Protein AF-Q6JBI9-F1 (afdb_monomer)

Nearest PDB structures (foldseek):
  7ena-assembly1_r  TM=7.878E-01  e=9.921E-07  Homo sapiens
  4pn1-assembly3_C  TM=3.214E-01  e=3.044E-01  Schizosaccharomyces pombe
  3oml-assembly1_A  TM=2.090E-01  e=9.458E-02  Drosophila melanogaster
  8apo-assembly1_An  TM=1.607E-01  e=5.310E-01  Polytomella magna
  5zy8-assembly1_C  TM=1.778E-01  e=3.332E+00  Mycobacterium tuberculosis H37Rv

Organism: Dictyocaulus viviparus (NCBI:txid29172)

Secondary structure (DSSP, 8-state):
------------------TTEEEEEE------GGGHHHHHHHHHHHS-S------EEEEEEEE--SSSSPEEEEEEEE-S--SGGGGEEEEEEEEEEEP-TT--SEEEEEEEEEEE-TTHHHHHHHTT-EEE-----

InterPro domains:
  IPR019095 Mediator complex, subunit Med18 [PF09637] (23-129)
  IPR019095 Mediator complex, subunit Med18 [PTHR13321] (23-128)

Radius of gyration: 22.18 Å; Cα contacts (8 Å, |Δi|>4): 172; chains: 1; bounding box: 74×52×46 Å

Structure (mmCIF, N/CA/C/O backbone):
data_AF-Q6JBI9-F1
#
_entry.id   AF-Q6JBI9-F1
#
loop_
_atom_site.group_PDB
_atom_site.id
_atom_site.type_symbol
_atom_site.label_atom_id
_atom_site.label_alt_id
_atom_site.label_comp_id
_atom_site.label_asym_id
_atom_site.label_entity_id
_atom_site.label_seq_id
_atom_site.pdbx_PDB_ins_code
_atom_site.Cartn_x
_atom_site.Cartn_y
_atom_site.Cartn_z
_atom_site.occupancy
_atom_site.B_iso_or_equiv
_atom_site.auth_seq_id
_atom_site.auth_comp_id
_atom_site.auth_asym_id
_atom_site.auth_atom_id
_atom_site.pdbx_PDB_model_num
ATOM 1 N N . MET A 1 1 ? -55.162 37.355 1.386 1.00 38.09 1 MET A N 1
ATOM 2 C CA . MET A 1 1 ? -54.243 37.715 0.292 1.00 38.09 1 MET A CA 1
ATOM 3 C C . MET A 1 1 ? -53.017 38.282 0.982 1.00 38.09 1 MET A C 1
ATOM 5 O O . MET A 1 1 ? -53.136 39.343 1.565 1.00 38.09 1 MET A O 1
ATOM 9 N N . ASP A 1 2 ? -51.899 37.593 1.120 1.00 41.59 2 ASP A N 1
ATOM 10 C CA . ASP A 1 2 ? -51.477 36.319 0.552 1.00 41.59 2 ASP A CA 1
ATOM 11 C C . ASP A 1 2 ? -50.409 35.709 1.478 1.00 41.59 2 ASP A C 1
ATOM 13 O O . ASP A 1 2 ? -49.731 36.440 2.200 1.00 41.59 2 ASP A O 1
ATOM 17 N N . ARG A 1 3 ? -50.345 34.380 1.509 1.00 45.56 3 ARG A N 1
ATOM 18 C CA . ARG A 1 3 ? -49.349 33.575 2.224 1.00 45.56 3 ARG A CA 1
ATOM 19 C C . ARG A 1 3 ? -48.132 33.419 1.318 1.00 45.56 3 ARG A C 1
ATOM 21 O O . ARG A 1 3 ? -48.295 33.079 0.153 1.00 45.56 3 ARG A O 1
ATOM 28 N N . SER A 1 4 ? -46.941 33.570 1.875 1.00 42.09 4 SER A N 1
ATOM 29 C CA . SER A 1 4 ? -45.679 33.039 1.335 1.00 42.09 4 SER A CA 1
ATOM 30 C C . SER A 1 4 ? -44.763 32.969 2.569 1.00 42.09 4 SER A C 1
ATOM 32 O O . SER A 1 4 ? -44.405 34.016 3.097 1.00 42.09 4 SER A O 1
ATOM 34 N N . ASP A 1 5 ? -44.545 31.857 3.281 1.00 44.81 5 ASP A N 1
ATOM 35 C CA . ASP A 1 5 ? -44.309 30.463 2.879 1.00 44.81 5 ASP A CA 1
ATOM 36 C C . ASP A 1 5 ? -43.317 30.375 1.713 1.00 44.81 5 ASP A C 1
ATOM 38 O O . ASP A 1 5 ? -43.652 29.877 0.650 1.00 44.81 5 ASP A O 1
ATOM 42 N N . ASP A 1 6 ? -42.105 30.896 1.936 1.00 45.03 6 ASP A N 1
ATOM 43 C CA . ASP A 1 6 ? -40.917 30.570 1.139 1.00 45.03 6 ASP A CA 1
ATOM 44 C C . ASP A 1 6 ? -39.949 29.761 2.014 1.00 45.03 6 ASP A C 1
ATOM 46 O O . ASP A 1 6 ? -39.112 30.277 2.758 1.00 45.03 6 ASP A O 1
ATOM 50 N N . ASP A 1 7 ? -40.227 28.462 1.994 1.00 40.59 7 ASP A N 1
ATOM 51 C CA . ASP A 1 7 ? -39.330 27.315 2.047 1.00 40.59 7 ASP A CA 1
ATOM 52 C C . ASP A 1 7 ? -37.960 27.492 2.717 1.00 40.59 7 ASP A C 1
ATOM 54 O O . ASP A 1 7 ? -36.967 27.956 2.153 1.00 40.59 7 ASP A O 1
ATOM 58 N N . ALA A 1 8 ? -37.893 26.934 3.927 1.00 42.81 8 ALA A N 1
ATOM 59 C CA . ALA A 1 8 ? -36.675 26.396 4.504 1.00 42.81 8 ALA A CA 1
ATOM 60 C C . ALA A 1 8 ? -36.139 25.268 3.606 1.00 42.81 8 ALA A C 1
ATOM 62 O O . ALA A 1 8 ? -36.381 24.084 3.850 1.00 42.81 8 ALA A O 1
ATOM 63 N N . GLU A 1 9 ? -35.384 25.631 2.573 1.00 38.44 9 GLU A N 1
ATOM 64 C CA . GLU A 1 9 ? -34.565 24.685 1.831 1.00 38.44 9 GLU A CA 1
ATOM 65 C C . GLU A 1 9 ? -33.384 24.297 2.728 1.00 38.44 9 GLU A C 1
ATOM 67 O O . GLU A 1 9 ? -32.312 24.906 2.751 1.00 38.44 9 GLU A O 1
ATOM 72 N N . GLY A 1 10 ? -33.635 23.281 3.555 1.00 37.88 10 GLY A N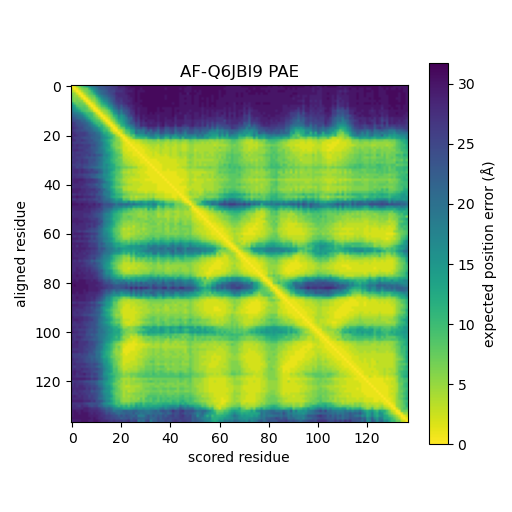 1
ATOM 73 C CA . GLY A 1 10 ? -32.621 22.503 4.240 1.00 37.88 10 GLY A CA 1
ATOM 74 C C . GLY A 1 10 ? -31.723 21.848 3.203 1.00 37.88 10 GLY A C 1
ATOM 75 O O . GLY A 1 10 ? -31.876 20.670 2.890 1.00 37.88 10 GLY A O 1
ATOM 76 N N . GLY A 1 11 ? -30.769 22.619 2.685 1.00 32.94 11 GLY A N 1
ATOM 77 C CA . GLY A 1 11 ? -29.602 22.094 2.014 1.00 32.94 11 GLY A CA 1
ATOM 78 C C . GLY A 1 11 ? -28.868 21.229 3.023 1.00 32.94 11 GLY A C 1
ATOM 79 O O . GLY A 1 11 ? -28.086 21.727 3.832 1.00 32.94 11 GLY A O 1
ATOM 80 N N . GLN A 1 12 ? -29.145 19.924 2.997 1.00 40.41 12 GLN A N 1
ATOM 81 C CA . GLN A 1 12 ? -28.217 18.920 3.481 1.00 40.41 12 GLN A CA 1
ATOM 82 C C . GLN A 1 12 ? -26.922 19.150 2.705 1.00 40.41 12 GLN A C 1
ATOM 84 O O . GLN A 1 12 ? -26.730 18.625 1.611 1.00 40.41 12 GLN A O 1
ATOM 89 N N . ALA A 1 13 ? -26.054 20.004 3.250 1.00 39.09 13 ALA A N 1
ATOM 90 C CA . ALA A 1 13 ? -24.672 20.087 2.840 1.00 39.09 13 ALA A CA 1
ATOM 91 C C . ALA A 1 13 ? -24.165 18.648 2.848 1.00 39.09 13 ALA A C 1
ATOM 93 O O . ALA A 1 13 ? -24.244 17.970 3.874 1.00 39.09 13 ALA A O 1
ATOM 94 N N . ALA A 1 14 ? -23.765 18.164 1.675 1.00 44.56 14 ALA A N 1
ATOM 95 C CA . ALA A 1 14 ? -23.306 16.807 1.475 1.00 44.56 14 ALA A CA 1
ATOM 96 C C . ALA A 1 14 ? -22.206 16.496 2.499 1.00 44.56 14 ALA A C 1
ATOM 98 O O . ALA A 1 14 ? -21.052 16.882 2.337 1.00 44.56 14 ALA A O 1
ATOM 99 N N . LEU A 1 15 ? -22.567 15.788 3.569 1.00 45.03 15 LEU A N 1
ATOM 100 C CA . LEU A 1 15 ? -21.656 15.346 4.624 1.00 45.03 15 LEU A CA 1
ATOM 101 C C . LEU A 1 15 ? -20.706 14.229 4.147 1.00 45.03 15 LEU A C 1
ATOM 103 O O . LEU A 1 15 ? -20.079 13.564 4.964 1.00 45.03 15 LEU A O 1
ATOM 107 N N . THR A 1 16 ? -20.593 13.970 2.842 1.00 44.28 16 THR A N 1
ATOM 108 C CA . THR A 1 16 ? -20.095 12.680 2.338 1.00 44.28 16 THR A CA 1
ATOM 109 C C . THR A 1 16 ? -18.980 12.788 1.307 1.00 44.28 16 THR A C 1
ATOM 111 O O . THR A 1 16 ? -18.821 11.902 0.476 1.00 44.28 16 THR A O 1
ATOM 114 N N . SER A 1 17 ? -18.174 13.842 1.363 1.00 44.12 17 SER A N 1
ATOM 115 C CA . SER A 1 17 ? -16.873 13.867 0.692 1.00 44.12 17 SER A CA 1
ATOM 116 C C . SER A 1 17 ? -15.815 14.189 1.737 1.00 44.12 17 SER A C 1
ATOM 118 O O . SER A 1 17 ? -15.246 15.280 1.759 1.00 44.12 17 SER A O 1
ATOM 120 N N . MET A 1 18 ? -15.580 13.251 2.659 1.00 48.97 18 MET A N 1
ATOM 121 C CA . MET A 1 18 ? -14.375 13.324 3.478 1.00 48.97 18 MET A CA 1
ATOM 122 C C . MET A 1 18 ? -13.178 13.282 2.517 1.00 48.97 18 MET A C 1
ATOM 124 O O . MET A 1 18 ? -13.049 12.299 1.789 1.00 48.97 18 MET A O 1
ATOM 128 N N . PRO A 1 19 ? -12.298 14.300 2.495 1.00 54.25 19 PRO A N 1
ATOM 129 C CA . PRO A 1 19 ? -11.210 14.416 1.513 1.00 54.25 19 PRO A CA 1
ATOM 130 C C . PRO A 1 19 ? -10.184 13.275 1.596 1.00 54.25 19 PRO A C 1
ATOM 132 O O . PRO A 1 19 ? -9.293 13.177 0.761 1.00 54.25 19 PRO A O 1
ATOM 135 N N . TYR A 1 20 ? -10.307 12.420 2.610 1.00 53.06 20 TYR A N 1
ATOM 136 C CA . TYR A 1 20 ? -9.461 11.262 2.844 1.00 53.06 20 TYR A CA 1
ATOM 137 C C . TYR A 1 20 ? -9.995 9.978 2.199 1.00 53.06 20 TYR A C 1
ATOM 139 O O . TYR A 1 20 ? -9.272 8.994 2.187 1.00 53.06 20 TYR A O 1
ATOM 147 N N . GLN A 1 21 ? -11.235 9.946 1.697 1.00 66.56 21 GLN A N 1
ATOM 148 C CA . GLN A 1 21 ? -11.809 8.764 1.049 1.00 66.56 21 GLN A CA 1
ATOM 149 C C . GLN A 1 21 ? -11.576 8.829 -0.459 1.00 66.56 21 GLN A C 1
ATOM 151 O O . GLN A 1 21 ? -12.304 9.503 -1.185 1.00 66.56 21 GLN A O 1
ATOM 156 N N . CYS A 1 22 ? -10.563 8.104 -0.923 1.00 84.00 22 CYS A N 1
ATOM 157 C CA . CYS A 1 22 ? -10.286 7.924 -2.342 1.00 84.00 22 CYS A CA 1
ATOM 158 C C . CYS A 1 22 ? -10.788 6.551 -2.807 1.00 84.00 22 CYS A C 1
ATOM 160 O O . CYS A 1 22 ? -10.901 5.608 -2.024 1.00 84.00 22 CYS A O 1
ATOM 162 N N . GLN A 1 23 ? -11.081 6.430 -4.097 1.00 87.81 23 GLN A N 1
ATOM 163 C CA . GLN A 1 23 ? -11.387 5.160 -4.752 1.00 87.81 23 GLN A CA 1
ATOM 164 C C . GLN A 1 23 ? -10.184 4.767 -5.607 1.00 87.81 23 GLN A C 1
ATOM 166 O O . GLN A 1 23 ? -9.695 5.584 -6.387 1.00 87.81 23 GLN A O 1
ATOM 171 N N . GLU A 1 24 ? -9.704 3.533 -5.468 1.00 90.00 24 GLU A N 1
ATOM 172 C CA . GLU A 1 24 ? -8.643 2.990 -6.318 1.00 90.00 24 GLU A CA 1
ATOM 173 C C . GLU A 1 24 ? -9.170 1.881 -7.233 1.00 90.00 24 GLU A C 1
ATOM 175 O O . GLU A 1 24 ? -10.069 1.119 -6.866 1.00 90.00 24 GLU A O 1
ATOM 180 N N . LEU A 1 25 ? -8.606 1.825 -8.443 1.00 91.50 25 LEU A N 1
ATOM 181 C CA . LEU A 1 25 ? -8.905 0.840 -9.478 1.00 91.50 25 LEU A CA 1
ATOM 182 C C . LEU A 1 25 ? -7.649 0.012 -9.736 1.00 91.50 25 LEU A C 1
ATOM 184 O O . LEU A 1 25 ? -6.599 0.575 -10.047 1.00 91.50 25 LEU A O 1
ATOM 188 N N . ILE A 1 26 ? -7.742 -1.310 -9.601 1.00 91.75 26 ILE A N 1
ATOM 189 C CA . ILE A 1 26 ? -6.563 -2.179 -9.591 1.00 91.75 26 ILE A CA 1
ATOM 190 C C . ILE A 1 26 ? -6.678 -3.305 -10.607 1.00 91.75 26 ILE A C 1
ATOM 192 O O . ILE A 1 26 ? -7.679 -4.023 -10.673 1.00 91.75 26 ILE A O 1
ATOM 196 N N . LEU A 1 27 ? -5.577 -3.495 -11.333 1.00 92.69 27 LEU A N 1
ATOM 197 C CA . LEU A 1 27 ? -5.289 -4.659 -12.154 1.00 92.69 27 LEU A CA 1
ATOM 198 C C . LEU A 1 27 ? -4.034 -5.348 -11.620 1.00 92.69 27 LEU A C 1
ATOM 200 O O . LEU A 1 27 ? -3.022 -4.698 -11.363 1.00 92.69 27 LEU A O 1
ATOM 204 N N . TYR A 1 28 ? -4.105 -6.668 -11.484 1.00 90.94 28 TYR A N 1
ATOM 205 C CA . TYR A 1 28 ? -2.964 -7.503 -11.129 1.00 90.94 28 TYR A CA 1
ATOM 206 C C . TYR A 1 28 ? -2.538 -8.335 -12.334 1.00 90.94 28 TYR A C 1
ATOM 208 O O . TYR A 1 28 ? -3.369 -8.800 -13.113 1.00 90.94 28 TYR A O 1
ATOM 216 N N . GLY A 1 29 ? -1.234 -8.541 -12.463 1.00 92.19 29 GLY A N 1
ATOM 217 C CA . GLY A 1 29 ? -0.634 -9.390 -13.479 1.00 92.19 29 GLY A CA 1
ATOM 218 C C . GLY A 1 29 ? 0.698 -9.932 -12.985 1.00 92.19 29 GLY A C 1
ATOM 219 O O . GLY A 1 29 ? 1.233 -9.477 -11.974 1.00 92.19 29 GLY A O 1
ATOM 220 N N . SER A 1 30 ? 1.226 -10.915 -13.697 1.00 94.06 30 SER A N 1
ATOM 221 C CA . SER A 1 30 ? 2.534 -11.498 -13.425 1.00 94.06 30 SER A CA 1
ATOM 222 C C . SER A 1 30 ? 3.328 -11.618 -14.719 1.00 94.06 30 SER A C 1
ATOM 224 O O . SER A 1 30 ? 2.772 -11.667 -15.818 1.00 94.06 30 SER A O 1
ATOM 226 N N . VAL A 1 31 ? 4.649 -11.644 -14.582 1.00 95.25 31 VAL A N 1
ATOM 227 C CA . VAL A 1 31 ? 5.590 -11.806 -15.687 1.00 95.25 31 VAL A CA 1
ATOM 228 C C . VAL A 1 31 ? 6.631 -12.842 -15.282 1.00 95.25 31 VAL A C 1
ATOM 230 O O . VAL A 1 31 ? 7.024 -12.916 -14.119 1.00 95.25 31 VAL A O 1
ATOM 233 N N . PHE A 1 32 ? 7.059 -13.672 -16.231 1.00 95.94 32 PHE A N 1
ATOM 234 C CA . PHE A 1 32 ? 8.189 -14.571 -16.007 1.00 95.94 32 PHE A CA 1
ATOM 235 C C . PHE A 1 32 ? 9.477 -13.762 -15.861 1.00 95.94 32 PHE A C 1
ATOM 237 O O . PHE A 1 32 ? 9.659 -12.777 -16.576 1.00 95.94 32 PHE A O 1
ATOM 244 N N . ALA A 1 33 ? 10.380 -14.206 -14.985 1.00 95.69 33 ALA A N 1
ATOM 245 C CA . ALA A 1 33 ? 11.653 -13.526 -14.739 1.00 95.69 33 ALA A CA 1
ATOM 246 C C . ALA A 1 33 ? 12.444 -13.287 -16.038 1.00 95.69 33 ALA A C 1
ATOM 248 O O . ALA A 1 33 ? 12.928 -12.183 -16.269 1.00 95.69 33 ALA A O 1
ATOM 249 N N . ASP A 1 34 ? 12.463 -14.278 -16.932 1.00 97.69 34 ASP A N 1
ATOM 250 C CA . ASP A 1 34 ? 13.150 -14.202 -18.227 1.00 97.69 34 ASP A CA 1
ATOM 251 C C . ASP A 1 34 ? 12.596 -13.098 -19.148 1.00 97.69 34 ASP A C 1
ATOM 253 O O . ASP A 1 34 ? 13.312 -12.579 -20.000 1.00 97.69 34 ASP A O 1
ATOM 257 N N . ASN A 1 35 ? 11.333 -12.704 -18.959 1.00 96.56 35 ASN A N 1
ATOM 258 C CA . ASN A 1 35 ? 10.655 -11.680 -19.757 1.00 96.56 35 ASN A CA 1
ATOM 259 C C . ASN A 1 35 ? 10.686 -10.287 -19.104 1.00 96.56 35 ASN A C 1
ATOM 261 O O . ASN A 1 35 ? 10.180 -9.331 -19.697 1.00 96.56 35 ASN A O 1
ATOM 265 N N . LEU A 1 36 ? 11.248 -10.148 -17.897 1.00 93.75 36 LEU A N 1
ATOM 266 C CA . LEU A 1 36 ? 11.320 -8.868 -17.189 1.00 93.75 36 LEU A CA 1
ATOM 267 C C . LEU A 1 36 ? 12.052 -7.780 -18.004 1.00 93.75 36 LEU A C 1
ATOM 269 O O . LEU A 1 36 ? 11.471 -6.703 -18.161 1.00 93.75 36 LEU A O 1
ATOM 273 N N . PRO A 1 37 ? 13.226 -8.040 -18.623 1.00 92.56 37 PRO A N 1
ATOM 274 C CA . PRO A 1 37 ? 13.932 -7.011 -19.396 1.00 92.56 37 PRO A CA 1
ATOM 275 C C . PRO A 1 37 ? 13.121 -6.507 -20.598 1.00 92.56 37 PRO A C 1
ATOM 277 O O . PRO A 1 37 ? 13.155 -5.328 -20.960 1.00 92.56 37 PRO A O 1
ATOM 280 N N . ASP A 1 38 ? 12.354 -7.401 -21.225 1.00 93.94 38 ASP A N 1
ATOM 281 C CA . ASP A 1 38 ? 11.485 -7.052 -22.345 1.00 93.94 38 ASP A CA 1
ATOM 282 C C . ASP A 1 38 ? 10.297 -6.192 -21.911 1.00 93.94 38 ASP A C 1
ATOM 284 O O . ASP A 1 38 ? 9.913 -5.266 -22.634 1.00 93.94 38 ASP A O 1
ATOM 288 N N . LEU A 1 39 ? 9.724 -6.474 -20.738 1.00 92.31 39 LEU A N 1
ATOM 289 C CA . LEU A 1 39 ? 8.660 -5.667 -20.151 1.00 92.31 39 LEU A CA 1
ATOM 290 C C . LEU A 1 39 ? 9.162 -4.263 -19.800 1.00 92.31 39 LEU A C 1
ATOM 292 O O . LEU A 1 39 ? 8.535 -3.287 -20.205 1.00 92.31 39 LEU A O 1
ATOM 296 N N . GLU A 1 40 ? 10.302 -4.149 -19.118 1.00 90.12 40 GLU A N 1
ATOM 297 C CA . GLU A 1 40 ? 10.907 -2.862 -18.741 1.00 90.12 40 GLU A CA 1
ATOM 298 C C . GLU A 1 40 ? 11.178 -1.981 -19.965 1.00 90.12 40 GLU A C 1
ATOM 300 O O . GLU A 1 40 ? 10.814 -0.801 -19.996 1.00 90.12 40 GLU A O 1
ATOM 305 N N . ARG A 1 41 ? 11.742 -2.570 -21.027 1.00 89.31 41 ARG A N 1
ATOM 306 C CA . ARG A 1 41 ? 11.977 -1.875 -22.299 1.00 89.31 41 ARG A CA 1
ATOM 307 C C . ARG A 1 41 ? 10.681 -1.349 -22.918 1.00 89.31 41 ARG A C 1
ATOM 309 O O . ARG A 1 41 ? 10.658 -0.230 -23.425 1.00 89.31 41 ARG A O 1
ATOM 316 N N . ARG A 1 42 ? 9.600 -2.137 -22.889 1.00 91.50 42 ARG A N 1
ATOM 317 C CA . ARG A 1 42 ? 8.287 -1.712 -23.405 1.00 91.50 42 ARG A CA 1
ATOM 318 C C . ARG A 1 42 ? 7.670 -0.612 -22.550 1.00 91.50 42 ARG A C 1
ATOM 320 O O . ARG A 1 42 ? 7.164 0.353 -23.112 1.00 91.50 42 ARG A O 1
ATOM 327 N N . LEU A 1 43 ? 7.743 -0.728 -21.223 1.00 90.31 43 LEU A N 1
ATOM 328 C CA . LEU A 1 43 ? 7.263 0.300 -20.298 1.00 90.31 43 LEU A CA 1
ATOM 329 C C . LEU A 1 43 ? 8.008 1.619 -20.502 1.00 90.31 43 LEU A C 1
ATOM 331 O O . LEU A 1 43 ? 7.374 2.661 -20.536 1.00 90.31 43 LEU A O 1
ATOM 335 N N . THR A 1 44 ? 9.316 1.577 -20.756 1.00 86.75 44 THR A N 1
ATOM 336 C CA . THR A 1 44 ? 10.120 2.777 -21.050 1.00 86.75 44 THR A CA 1
ATOM 337 C C . THR A 1 44 ? 9.654 3.504 -22.317 1.00 86.75 44 THR A C 1
ATOM 339 O O . THR A 1 44 ? 9.780 4.718 -22.413 1.00 86.75 44 THR A O 1
ATOM 342 N N . GLY A 1 45 ? 9.126 2.773 -23.305 1.00 85.94 45 GLY A N 1
ATOM 343 C CA . GLY A 1 45 ? 8.576 3.362 -24.530 1.00 85.94 45 GLY A CA 1
ATOM 344 C C . GLY A 1 45 ? 7.121 3.832 -24.417 1.00 85.94 45 GLY A C 1
ATOM 345 O O . GLY A 1 45 ? 6.674 4.590 -25.273 1.00 85.94 45 GLY A O 1
ATOM 346 N N . LEU A 1 46 ? 6.378 3.359 -23.410 1.00 89.31 46 LEU A N 1
ATOM 347 C CA . LEU A 1 46 ? 4.952 3.657 -23.209 1.00 89.31 46 LEU A CA 1
ATOM 348 C C . LEU A 1 46 ? 4.701 4.691 -22.106 1.00 89.31 46 LEU A C 1
ATOM 350 O O . LEU A 1 46 ? 3.761 5.475 -22.207 1.00 89.31 46 LEU A O 1
ATOM 354 N N . CYS A 1 47 ? 5.496 4.651 -21.042 1.00 86.62 47 CYS A N 1
ATOM 355 C CA . CYS A 1 47 ? 5.425 5.549 -19.899 1.00 86.62 47 CYS A CA 1
ATOM 356 C C . CYS A 1 47 ? 6.407 6.712 -20.090 1.00 86.62 47 CYS A C 1
ATOM 358 O O . CYS A 1 47 ? 7.444 6.548 -20.735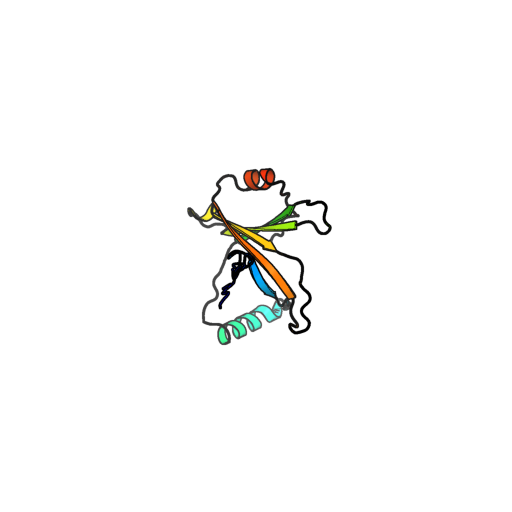 1.00 86.62 47 CYS A O 1
ATOM 360 N N . ASP A 1 48 ? 6.0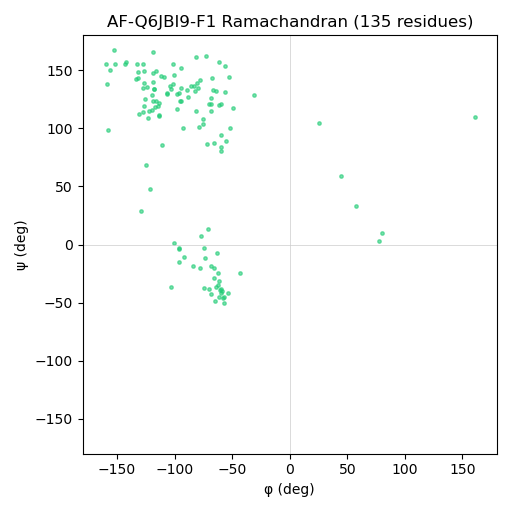99 7.875 -19.507 1.00 75.19 48 ASP A N 1
ATOM 361 C CA . ASP A 1 48 ? 7.033 9.007 -19.476 1.00 75.19 48 ASP A CA 1
ATOM 362 C C . ASP A 1 48 ? 8.397 8.569 -18.903 1.00 75.19 48 ASP A C 1
ATOM 364 O O . ASP A 1 48 ? 8.456 7.705 -18.021 1.00 75.19 48 ASP A O 1
ATOM 368 N N . PRO A 1 49 ? 9.516 9.120 -19.405 1.00 63.97 49 PRO A N 1
ATOM 369 C CA . PRO A 1 49 ? 10.833 8.554 -19.159 1.00 63.97 49 PRO A CA 1
ATOM 370 C C . PRO A 1 49 ? 11.245 8.701 -17.693 1.00 63.97 49 PRO A C 1
ATOM 372 O O . PRO A 1 49 ? 11.504 9.800 -17.205 1.00 63.97 49 PRO A O 1
ATOM 375 N N . GLY A 1 50 ? 11.375 7.563 -17.014 1.00 66.50 50 GLY A N 1
ATOM 376 C CA . GLY A 1 50 ? 11.992 7.483 -15.698 1.00 66.50 50 GLY A CA 1
ATOM 377 C C . GLY A 1 50 ? 11.613 6.209 -14.959 1.00 66.50 50 GLY A C 1
ATOM 378 O O . GLY A 1 50 ? 10.491 6.067 -14.487 1.00 66.50 50 GLY A O 1
ATOM 379 N N . SER A 1 51 ? 12.573 5.301 -14.796 1.00 75.94 51 SER A N 1
ATOM 380 C CA . SER A 1 51 ? 12.530 4.364 -13.675 1.00 75.94 51 SER A CA 1
ATOM 381 C C . SER A 1 51 ? 13.092 5.088 -12.455 1.00 75.94 51 SER A C 1
ATOM 383 O O . SER A 1 51 ? 14.130 5.743 -12.551 1.00 75.94 51 SER A O 1
ATOM 385 N N . THR A 1 52 ? 12.397 5.011 -11.324 1.00 81.25 52 THR A N 1
ATOM 386 C CA . THR A 1 52 ? 12.910 5.513 -10.047 1.00 81.25 52 THR A CA 1
ATOM 387 C C . THR A 1 52 ? 12.987 4.348 -9.083 1.00 81.25 52 THR A C 1
ATOM 389 O O . THR A 1 52 ? 11.959 3.782 -8.714 1.00 81.25 52 THR A O 1
ATOM 392 N N . GLU A 1 53 ? 14.202 4.005 -8.661 1.00 82.50 53 GLU A N 1
ATOM 393 C CA . GLU A 1 53 ? 14.389 3.049 -7.576 1.00 82.50 53 GLU A CA 1
ATOM 394 C C . GLU A 1 53 ? 13.802 3.621 -6.284 1.00 82.50 53 GLU A C 1
ATOM 396 O O . GLU A 1 53 ? 14.065 4.766 -5.904 1.00 82.50 53 GLU A O 1
ATOM 401 N N . PHE A 1 54 ? 13.008 2.815 -5.590 1.00 81.94 54 PHE A N 1
ATOM 402 C CA . PHE A 1 54 ? 12.466 3.161 -4.288 1.00 81.94 54 PHE A CA 1
ATOM 403 C C . PHE A 1 54 ? 12.673 1.998 -3.327 1.00 81.94 54 PHE A C 1
ATOM 405 O O . PHE A 1 54 ? 12.577 0.833 -3.697 1.00 81.94 54 PHE A O 1
ATOM 412 N N . HIS A 1 55 ? 12.957 2.340 -2.076 1.00 83.56 55 HIS A N 1
ATOM 413 C CA . HIS A 1 55 ? 13.140 1.385 -0.995 1.00 83.56 55 HIS A CA 1
ATOM 414 C C . HIS A 1 55 ? 12.147 1.757 0.096 1.00 83.56 55 HIS A C 1
ATOM 416 O O . HIS A 1 55 ? 12.272 2.800 0.747 1.00 83.56 55 HIS A O 1
ATOM 422 N N . GLU A 1 56 ? 11.118 0.937 0.267 1.00 85.94 56 GLU A N 1
ATOM 423 C CA . GLU A 1 56 ? 10.047 1.183 1.223 1.00 85.94 56 GLU A CA 1
ATOM 424 C C . GLU A 1 56 ? 9.879 -0.025 2.134 1.00 85.94 56 GLU A C 1
ATOM 426 O O . GLU A 1 56 ? 9.951 -1.171 1.707 1.00 85.94 56 GLU A O 1
ATOM 431 N N . HIS A 1 57 ? 9.663 0.252 3.414 1.00 86.44 57 HIS A N 1
ATOM 432 C CA . HIS A 1 57 ? 9.284 -0.756 4.385 1.00 86.44 57 HIS A CA 1
ATOM 433 C C . HIS A 1 57 ? 7.772 -0.694 4.556 1.00 86.44 57 HIS A C 1
ATOM 435 O O . HIS A 1 57 ? 7.250 0.335 5.003 1.00 86.44 57 HIS A O 1
ATOM 441 N N . ASP A 1 58 ? 7.094 -1.778 4.195 1.00 89.12 58 ASP A N 1
ATOM 442 C CA . ASP A 1 58 ? 5.641 -1.896 4.238 1.00 89.12 58 ASP A CA 1
ATOM 443 C C . ASP A 1 58 ? 5.223 -2.929 5.282 1.00 89.12 58 ASP A C 1
ATOM 445 O O . ASP A 1 58 ? 5.640 -4.085 5.252 1.00 89.12 58 ASP A O 1
ATOM 449 N N . LEU A 1 59 ? 4.422 -2.486 6.242 1.00 90.62 59 LEU A N 1
ATOM 450 C CA . LEU A 1 59 ? 3.910 -3.301 7.330 1.00 90.62 59 LEU A CA 1
ATOM 451 C C . LEU A 1 59 ? 2.394 -3.353 7.250 1.00 90.62 59 LEU A C 1
ATOM 453 O O . LEU A 1 59 ? 1.746 -2.318 7.132 1.00 90.62 59 LEU A O 1
ATOM 457 N N . SER A 1 60 ? 1.823 -4.544 7.387 1.00 91.75 60 SER A N 1
ATOM 458 C CA . SER A 1 60 ? 0.374 -4.723 7.478 1.00 91.75 60 SER A CA 1
ATOM 459 C C . SER A 1 60 ? -0.022 -4.989 8.925 1.00 91.75 60 SER A C 1
ATOM 461 O O . SER A 1 60 ? 0.613 -5.774 9.628 1.00 91.75 60 SER A O 1
ATOM 463 N N . PHE A 1 61 ? -1.055 -4.297 9.381 1.00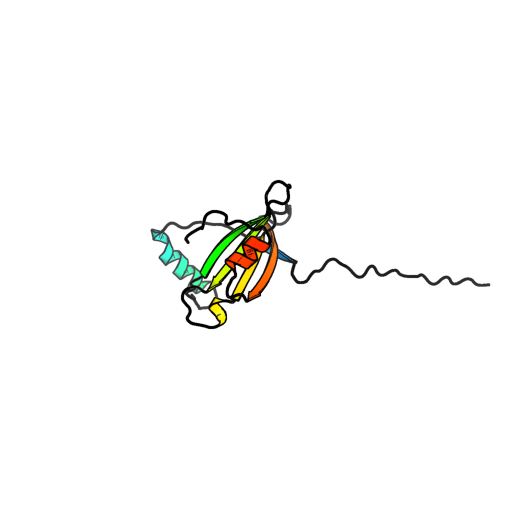 91.06 61 PHE A N 1
ATOM 464 C CA . PHE A 1 61 ? -1.628 -4.455 10.706 1.00 91.06 61 PHE A CA 1
ATOM 465 C C . PHE A 1 61 ? -3.118 -4.704 10.587 1.00 91.06 61 PHE A C 1
ATOM 467 O O . PHE A 1 61 ? -3.761 -4.139 9.707 1.00 91.06 61 PHE A O 1
ATOM 474 N N . SER A 1 62 ? -3.665 -5.459 11.529 1.00 90.31 62 SER A N 1
ATOM 475 C CA . SER A 1 62 ? -5.102 -5.669 11.630 1.00 90.31 62 SER A CA 1
ATOM 476 C C . SER A 1 62 ? -5.675 -5.116 12.920 1.00 90.31 62 SER A C 1
ATOM 478 O O . SER A 1 62 ? -5.012 -5.063 13.960 1.00 90.31 62 SER A O 1
ATOM 480 N N . LEU A 1 63 ? -6.930 -4.688 12.831 1.00 88.94 63 LEU A N 1
ATOM 481 C CA . LEU A 1 63 ? -7.769 -4.270 13.941 1.00 88.94 63 LEU A CA 1
ATOM 482 C C . LEU A 1 63 ? -8.962 -5.218 14.030 1.00 88.94 63 LEU A C 1
ATOM 484 O O . LEU A 1 63 ? -9.790 -5.271 13.118 1.00 88.94 63 LEU A O 1
ATOM 488 N N . ARG A 1 64 ? -9.081 -5.921 15.160 1.00 85.81 64 ARG A N 1
ATOM 489 C CA . ARG A 1 64 ? -10.259 -6.746 15.446 1.00 85.81 64 ARG A CA 1
ATOM 490 C C . ARG A 1 64 ? -11.415 -5.842 15.830 1.00 85.81 64 ARG A C 1
ATOM 492 O O . ARG A 1 64 ? -11.466 -5.335 16.947 1.00 85.81 64 ARG A O 1
ATOM 499 N N . THR A 1 65 ? -12.347 -5.650 14.912 1.00 81.06 65 THR A N 1
ATOM 500 C CA . THR A 1 65 ? -13.559 -4.845 15.129 1.00 81.06 65 THR A CA 1
ATOM 501 C C . THR A 1 65 ? -14.766 -5.698 15.519 1.00 81.06 65 THR A C 1
ATOM 503 O O . THR A 1 65 ? -15.830 -5.158 15.806 1.00 81.06 65 THR A O 1
ATOM 506 N N . GLY A 1 66 ? -14.619 -7.029 15.542 1.00 77.00 66 GLY A N 1
ATOM 507 C CA . GLY A 1 66 ? -15.729 -7.967 15.748 1.00 77.00 66 GLY A CA 1
ATOM 508 C C . GLY A 1 66 ? -16.603 -8.166 14.505 1.00 77.00 66 GLY A C 1
ATOM 509 O O . GLY A 1 66 ? -17.586 -8.900 14.564 1.00 77.00 66 GLY A O 1
ATOM 510 N N . THR A 1 67 ? -16.241 -7.537 13.385 1.00 69.62 67 THR A N 1
ATOM 511 C CA . THR A 1 67 ? -16.796 -7.788 12.051 1.00 69.62 67 THR A CA 1
ATOM 512 C C . THR A 1 67 ? -15.816 -8.653 11.267 1.00 69.62 67 THR A C 1
ATOM 514 O O . THR A 1 67 ? -14.618 -8.410 11.343 1.00 69.62 67 THR A O 1
ATOM 517 N N . ASP A 1 68 ? -16.312 -9.640 10.523 1.00 69.31 68 ASP A N 1
ATOM 518 C CA . ASP A 1 68 ? -15.505 -10.447 9.600 1.00 69.31 68 ASP A CA 1
ATOM 519 C C . ASP A 1 68 ? -15.617 -9.847 8.183 1.00 69.31 68 ASP A C 1
ATOM 521 O O . ASP A 1 68 ? -16.748 -9.686 7.705 1.00 69.31 68 ASP A O 1
ATOM 525 N N . PRO A 1 69 ? -14.514 -9.473 7.504 1.00 74.62 69 PRO A N 1
ATOM 526 C CA . PRO A 1 69 ? -13.111 -9.566 7.928 1.00 74.62 69 PRO A CA 1
ATOM 527 C C . PRO A 1 69 ? -12.650 -8.427 8.854 1.00 74.62 69 PRO A C 1
ATOM 529 O O . PRO A 1 69 ? -13.248 -7.346 8.890 1.00 74.62 69 PRO A O 1
ATOM 532 N N . ASP A 1 70 ? -11.537 -8.676 9.556 1.00 81.31 70 ASP A N 1
ATOM 533 C CA . ASP A 1 70 ? -10.806 -7.664 10.327 1.00 81.31 70 ASP A CA 1
ATOM 534 C C . ASP A 1 70 ? -10.397 -6.476 9.433 1.00 81.31 70 ASP A C 1
ATOM 536 O O . ASP A 1 70 ? -10.204 -6.595 8.219 1.00 81.31 70 ASP A O 1
ATOM 540 N N . VAL A 1 71 ? -10.242 -5.301 10.045 1.00 86.31 71 VAL A N 1
ATOM 541 C CA . VAL A 1 71 ? -9.818 -4.090 9.336 1.00 86.31 71 VAL A CA 1
ATOM 542 C C . VAL A 1 71 ? -8.300 -4.087 9.178 1.00 86.31 71 VAL A C 1
ATOM 544 O O . VAL A 1 71 ? -7.583 -3.940 10.166 1.00 86.31 71 VAL A O 1
ATOM 547 N N . THR A 1 72 ? -7.816 -4.165 7.937 1.00 88.31 72 THR A N 1
ATOM 548 C CA . THR A 1 72 ? -6.384 -4.067 7.624 1.00 88.31 72 THR A CA 1
ATOM 549 C C . THR A 1 72 ? -5.948 -2.617 7.392 1.00 88.31 72 THR A C 1
ATOM 551 O O . THR A 1 72 ? -6.560 -1.861 6.630 1.00 88.31 72 THR A O 1
ATOM 554 N N . ILE A 1 73 ? -4.836 -2.235 8.014 1.00 91.88 73 ILE A N 1
ATOM 555 C CA . ILE A 1 73 ? -4.160 -0.949 7.856 1.00 91.88 73 ILE A CA 1
ATOM 556 C C . ILE A 1 73 ? -2.701 -1.209 7.477 1.00 91.88 73 ILE A C 1
ATOM 558 O O . ILE A 1 73 ? -1.972 -1.896 8.191 1.00 91.88 73 ILE A O 1
ATOM 562 N N . ARG A 1 74 ? -2.253 -0.624 6.366 1.00 93.12 74 ARG A N 1
ATOM 563 C CA . ARG A 1 74 ? -0.854 -0.659 5.932 1.00 93.12 74 ARG A CA 1
ATOM 564 C C . ARG A 1 74 ? -0.112 0.574 6.410 1.00 93.12 74 ARG A C 1
ATOM 566 O O . ARG A 1 74 ? -0.604 1.694 6.278 1.00 93.12 74 ARG A O 1
ATOM 573 N N . LEU A 1 75 ? 1.084 0.366 6.937 1.00 93.00 75 LEU A N 1
ATOM 574 C CA . LEU A 1 75 ? 2.021 1.406 7.321 1.00 93.00 75 LEU A CA 1
ATOM 575 C C . LEU A 1 75 ? 3.245 1.317 6.430 1.00 93.00 75 LEU A C 1
ATOM 577 O O . LEU A 1 75 ? 3.974 0.327 6.457 1.00 93.00 75 LEU A O 1
ATOM 581 N N . ARG A 1 76 ? 3.499 2.391 5.695 1.00 91.62 76 ARG A N 1
ATOM 582 C CA . ARG A 1 76 ? 4.627 2.488 4.780 1.00 91.62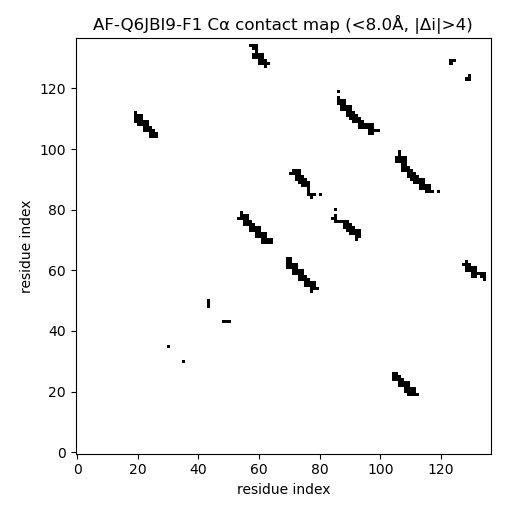 76 ARG A CA 1
ATOM 583 C C . ARG A 1 76 ? 5.550 3.618 5.184 1.00 91.62 76 ARG A C 1
ATOM 585 O O . ARG A 1 76 ? 5.101 4.703 5.550 1.00 91.62 76 ARG A O 1
ATOM 592 N N . ARG A 1 77 ? 6.851 3.381 5.087 1.00 88.44 77 ARG A N 1
ATOM 593 C CA . ARG A 1 77 ? 7.872 4.423 5.226 1.00 88.44 77 ARG A CA 1
ATOM 594 C C . ARG A 1 77 ? 9.006 4.187 4.247 1.00 88.44 77 ARG A C 1
ATOM 596 O O . ARG A 1 77 ? 9.260 3.051 3.853 1.00 88.44 77 ARG A O 1
ATOM 603 N N . ARG A 1 78 ? 9.744 5.246 3.924 1.00 82.31 78 ARG A N 1
ATOM 604 C CA . ARG A 1 78 ? 11.008 5.103 3.198 1.00 82.31 78 ARG A CA 1
ATOM 605 C C . ARG A 1 78 ? 12.024 4.385 4.080 1.00 82.31 78 ARG A C 1
ATOM 607 O O . ARG A 1 78 ? 12.171 4.709 5.260 1.00 82.31 78 ARG A O 1
ATOM 614 N N . PHE A 1 79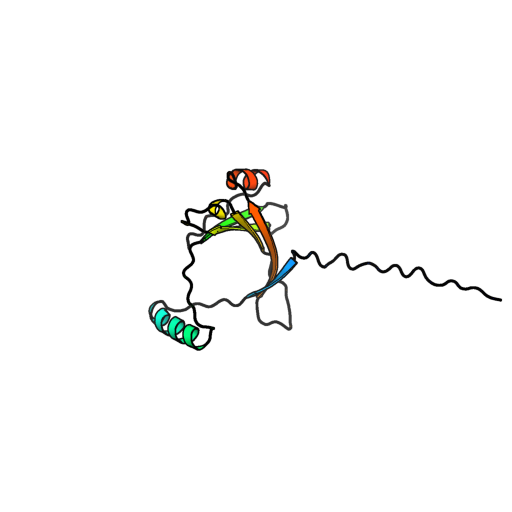 ? 12.690 3.394 3.507 1.00 70.69 79 PHE A N 1
ATOM 615 C CA . PHE A 1 79 ? 13.715 2.598 4.162 1.00 70.69 79 PHE A CA 1
ATOM 616 C C . PHE A 1 79 ? 15.101 3.085 3.735 1.00 70.69 79 PHE A C 1
ATOM 618 O O . PHE A 1 79 ? 15.285 3.503 2.597 1.00 70.69 79 PHE A O 1
ATOM 625 N N . ASN A 1 80 ? 16.070 3.023 4.651 1.00 62.34 80 ASN A N 1
ATOM 626 C CA . ASN A 1 80 ? 17.485 3.296 4.371 1.00 62.34 80 ASN A CA 1
ATOM 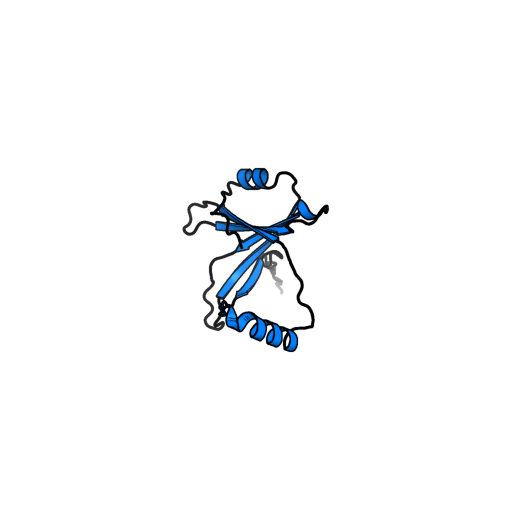627 C C . ASN A 1 80 ? 17.797 4.689 3.776 1.00 62.34 80 ASN A C 1
ATOM 629 O O . ASN A 1 80 ? 18.720 4.846 2.983 1.00 62.34 80 ASN A O 1
ATOM 633 N N . VAL A 1 81 ? 17.021 5.708 4.160 1.00 63.81 81 VAL A N 1
ATOM 634 C CA . VAL A 1 81 ? 17.322 7.112 3.855 1.00 63.81 81 VAL A CA 1
ATOM 635 C C . VAL A 1 81 ? 17.633 7.813 5.174 1.00 63.81 81 VAL A C 1
ATOM 637 O O . VAL A 1 81 ? 16.730 8.000 5.994 1.00 63.81 81 VAL A O 1
ATOM 640 N N . ASP A 1 82 ? 18.893 8.198 5.378 1.00 57.03 82 ASP A N 1
ATOM 641 C CA . ASP A 1 82 ? 19.322 9.053 6.490 1.00 57.03 82 ASP A CA 1
ATOM 642 C C . ASP A 1 82 ? 18.693 10.444 6.324 1.00 57.03 82 ASP A C 1
ATOM 644 O O . ASP A 1 82 ? 19.225 11.335 5.666 1.00 57.03 82 ASP A O 1
ATOM 648 N N . SER A 1 83 ? 17.481 10.614 6.846 1.00 56.62 83 SER A N 1
ATOM 649 C CA . SER A 1 83 ? 16.728 11.862 6.752 1.00 56.62 83 SER A CA 1
ATOM 650 C C . SER A 1 83 ? 15.644 11.927 7.828 1.00 56.62 83 SER A C 1
ATOM 652 O O . SER A 1 83 ? 15.121 10.902 8.276 1.00 56.62 83 SER A O 1
ATOM 654 N N . PHE A 1 84 ? 15.252 13.156 8.182 1.00 57.75 84 PHE A N 1
ATOM 655 C CA . PHE A 1 84 ? 14.050 13.507 8.955 1.00 57.75 84 PHE A CA 1
ATOM 656 C C . PHE A 1 84 ? 12.789 12.735 8.509 1.00 57.75 84 PHE A C 1
ATOM 658 O O . PHE A 1 84 ? 11.871 12.527 9.297 1.00 57.75 84 PHE A O 1
ATOM 665 N N . THR A 1 85 ? 12.745 12.264 7.259 1.00 63.47 85 THR A N 1
ATOM 666 C CA . THR A 1 85 ? 11.638 11.475 6.702 1.00 63.47 85 THR A CA 1
ATOM 667 C C . THR A 1 85 ? 11.565 10.030 7.210 1.00 63.47 85 THR A C 1
ATOM 669 O O . THR A 1 85 ? 10.559 9.370 6.976 1.00 63.47 85 THR A O 1
ATOM 672 N N . SER A 1 86 ? 12.581 9.509 7.909 1.00 70.00 86 SER A N 1
ATOM 673 C CA . SER A 1 86 ? 12.582 8.131 8.447 1.00 70.00 86 SER A CA 1
ATOM 674 C C . SER A 1 86 ? 11.520 7.890 9.534 1.00 70.00 86 SER A C 1
ATOM 676 O O . SER A 1 86 ? 11.126 6.747 9.796 1.00 70.00 86 SER A O 1
ATOM 678 N N . HIS A 1 87 ? 11.040 8.978 10.142 1.00 84.25 87 HIS A N 1
ATOM 679 C CA . HIS A 1 87 ? 9.976 9.004 11.145 1.00 84.25 87 HIS A CA 1
ATOM 680 C C . HIS A 1 87 ? 8.619 9.424 10.575 1.00 84.25 87 HIS A C 1
ATOM 682 O O . HIS A 1 87 ? 7.649 9.508 11.328 1.00 84.25 87 HIS A O 1
ATOM 688 N N . GLN A 1 88 ? 8.538 9.680 9.267 1.00 90.38 88 GLN A N 1
ATOM 689 C CA . GLN A 1 88 ? 7.284 9.911 8.565 1.00 90.38 88 GLN A CA 1
ATOM 690 C C . GLN A 1 88 ? 6.723 8.572 8.085 1.00 90.38 88 GLN A C 1
ATOM 692 O O . GLN A 1 88 ? 7.390 7.812 7.383 1.00 90.38 88 GLN A O 1
ATOM 697 N N . TRP A 1 89 ? 5.474 8.310 8.437 1.00 91.62 89 TRP A N 1
ATOM 698 C CA . TRP A 1 89 ? 4.768 7.086 8.098 1.00 91.62 89 TRP A CA 1
ATOM 699 C C . TRP A 1 89 ? 3.488 7.421 7.358 1.00 91.62 89 TRP A C 1
ATOM 701 O O . TRP A 1 89 ? 2.735 8.312 7.752 1.00 91.62 89 TRP A O 1
ATOM 711 N N . GLN A 1 90 ? 3.243 6.680 6.292 1.00 92.62 90 GLN A N 1
ATOM 712 C CA . GLN A 1 90 ? 1.995 6.704 5.555 1.00 92.62 90 GLN A CA 1
ATOM 713 C C . GLN A 1 90 ? 1.111 5.585 6.086 1.00 92.62 90 GLN A C 1
ATOM 715 O O . GLN A 1 90 ? 1.517 4.427 6.092 1.00 92.62 90 GLN A O 1
ATOM 720 N N . PHE A 1 91 ? -0.081 5.946 6.531 1.00 93.88 91 PHE A N 1
ATOM 721 C CA . PHE A 1 91 ? -1.134 5.029 6.926 1.00 93.88 91 PHE A CA 1
ATOM 722 C C . PHE A 1 91 ? -2.099 4.890 5.766 1.00 93.88 91 PHE A C 1
ATOM 724 O O . PHE A 1 91 ? -2.575 5.897 5.245 1.00 93.88 91 PHE A O 1
ATOM 731 N N . ARG A 1 92 ? -2.408 3.653 5.402 1.00 93.12 92 ARG A N 1
ATOM 732 C CA . ARG A 1 92 ? -3.378 3.339 4.366 1.00 93.12 92 ARG A CA 1
ATOM 733 C C . ARG A 1 92 ? -4.355 2.294 4.869 1.00 93.12 92 ARG A C 1
ATOM 735 O O . ARG A 1 92 ? -3.984 1.138 5.056 1.00 93.12 92 ARG A O 1
ATOM 742 N N . TYR A 1 93 ? -5.607 2.687 5.049 1.00 91.69 93 TYR A N 1
ATOM 743 C CA . TYR A 1 93 ? -6.703 1.728 5.141 1.00 91.69 93 TYR A CA 1
ATOM 744 C C . TYR A 1 93 ? -7.108 1.289 3.733 1.00 91.69 93 TYR A C 1
ATOM 746 O O . TYR A 1 93 ? -7.188 2.119 2.824 1.00 91.69 93 TYR A O 1
ATOM 754 N N . ILE A 1 94 ? -7.374 -0.007 3.570 1.00 88.38 94 ILE A N 1
ATOM 755 C CA . ILE A 1 94 ? -7.835 -0.601 2.316 1.00 88.38 94 ILE A CA 1
ATOM 756 C C . ILE A 1 94 ? -9.167 -1.299 2.580 1.00 88.38 94 ILE A C 1
ATOM 758 O O . ILE A 1 94 ? -9.232 -2.269 3.332 1.00 88.38 94 ILE A O 1
ATOM 762 N N . GLY A 1 95 ? -10.227 -0.798 1.954 1.00 88.38 95 GLY A N 1
ATOM 763 C CA . GLY A 1 95 ? -11.545 -1.414 1.994 1.00 88.38 95 GLY A CA 1
ATOM 764 C C . GLY A 1 95 ? -11.621 -2.689 1.158 1.00 88.38 95 GLY A C 1
ATOM 765 O O . GLY A 1 95 ? -10.801 -2.936 0.268 1.00 88.38 95 GLY A O 1
ATOM 766 N N . GLY A 1 96 ? -12.647 -3.495 1.431 1.00 87.81 96 GLY A N 1
ATOM 767 C CA . GLY A 1 96 ? -12.973 -4.646 0.596 1.00 87.81 96 GLY A CA 1
ATOM 768 C C . GLY A 1 96 ? -13.321 -4.231 -0.845 1.00 87.81 96 GLY A C 1
ATOM 769 O O . GLY A 1 96 ? -13.722 -3.085 -1.070 1.00 87.81 96 GLY A O 1
ATOM 770 N N . PRO A 1 97 ? -13.178 -5.141 -1.825 1.00 88.50 97 PRO A N 1
ATOM 771 C CA . PRO A 1 97 ? -13.629 -4.903 -3.191 1.00 88.50 97 PRO A CA 1
ATOM 772 C C . PRO A 1 97 ? -15.119 -4.545 -3.243 1.00 88.50 97 PRO A C 1
ATOM 774 O O . PRO A 1 97 ? -15.954 -5.240 -2.665 1.00 88.50 97 PRO A O 1
ATOM 777 N N . GLU A 1 98 ? -15.449 -3.482 -3.965 1.00 87.81 98 GLU A N 1
ATOM 778 C CA . GLU A 1 98 ? -16.815 -3.042 -4.216 1.00 87.81 98 GLU A CA 1
ATOM 779 C C . GLU A 1 98 ? -17.285 -3.592 -5.572 1.00 87.81 98 GLU A C 1
ATOM 781 O O . GLU A 1 98 ? -16.570 -3.464 -6.571 1.00 87.81 98 GLU A O 1
ATOM 786 N N . PRO A 1 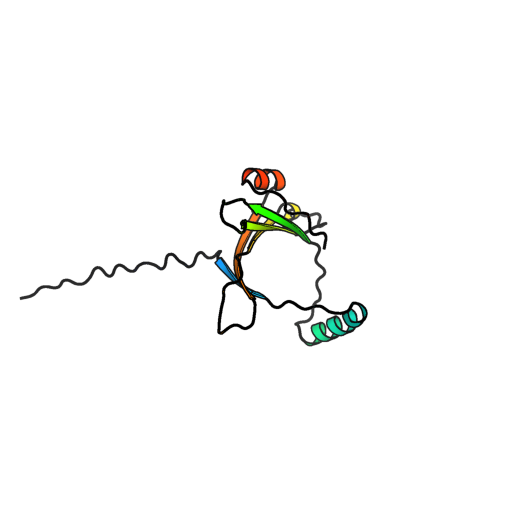99 ? -18.468 -4.228 -5.644 1.00 81.00 99 PRO A N 1
ATOM 787 C CA . PRO A 1 99 ? -18.992 -4.725 -6.906 1.00 81.00 99 PRO A CA 1
ATOM 788 C C . PRO A 1 99 ? -19.411 -3.554 -7.802 1.00 81.00 99 PRO A C 1
ATOM 790 O O . PRO A 1 99 ? -20.315 -2.795 -7.457 1.00 81.00 99 PRO A O 1
ATOM 793 N N . ASP A 1 100 ? -18.809 -3.450 -8.985 1.00 82.19 100 ASP A N 1
ATOM 794 C CA . ASP A 1 100 ? -19.213 -2.500 -10.023 1.00 82.19 100 ASP A CA 1
ATOM 795 C C . ASP A 1 100 ? -19.431 -3.239 -11.350 1.00 82.19 100 ASP A C 1
ATOM 797 O O . ASP A 1 100 ? -18.504 -3.769 -11.955 1.00 82.19 100 ASP A O 1
ATOM 801 N N . GLN A 1 101 ? -20.681 -3.272 -11.822 1.00 77.56 101 GLN A N 1
ATOM 802 C CA . GLN A 1 101 ? -21.048 -3.959 -13.067 1.00 77.56 101 GLN A CA 1
ATOM 803 C C . GLN A 1 101 ? -20.484 -3.286 -14.326 1.00 77.56 101 GLN A C 1
ATOM 805 O O . GLN A 1 101 ? -20.446 -3.911 -15.385 1.00 77.56 101 GLN A O 1
ATOM 810 N N . LYS A 1 102 ? -20.081 -2.014 -14.244 1.00 87.81 102 LYS A N 1
ATOM 811 C CA . LYS A 1 102 ? -19.543 -1.249 -15.378 1.00 87.81 102 LYS A CA 1
ATOM 812 C C . LYS A 1 102 ? -18.019 -1.263 -15.419 1.00 87.81 102 LYS A C 1
ATOM 814 O O . LYS A 1 102 ? -17.447 -0.905 -16.447 1.00 87.81 102 LYS A O 1
ATOM 819 N N . CYS A 1 103 ? -17.372 -1.661 -14.327 1.00 84.19 103 CYS A N 1
ATOM 820 C CA . CYS A 1 103 ? -15.930 -1.596 -14.173 1.00 84.19 103 CYS A CA 1
ATOM 821 C C . CYS A 1 103 ? -15.345 -3.015 -14.090 1.00 84.19 103 CYS A C 1
ATOM 823 O O . CYS A 1 103 ? -15.568 -3.711 -13.104 1.00 84.19 103 CYS A O 1
ATOM 825 N N . PRO A 1 104 ? -14.582 -3.478 -15.097 1.00 87.62 104 PRO A N 1
ATOM 826 C CA . PRO A 1 104 ? -14.087 -4.856 -15.137 1.00 87.62 104 PRO A CA 1
ATOM 827 C C . PRO A 1 104 ? -12.897 -5.110 -14.195 1.00 87.62 104 PRO A C 1
ATOM 829 O O . PRO A 1 104 ? -12.273 -6.167 -14.270 1.00 87.62 104 PRO A O 1
ATOM 832 N N . VAL A 1 105 ? -12.532 -4.138 -13.357 1.00 91.44 105 VAL A N 1
ATOM 833 C CA . VAL A 1 105 ? -11.343 -4.180 -12.500 1.00 91.44 105 VAL A CA 1
ATOM 834 C C . VAL A 1 105 ? -11.742 -4.104 -11.034 1.00 91.44 105 VAL A C 1
ATOM 836 O O . VAL A 1 105 ? -12.876 -3.764 -10.702 1.00 91.44 105 VAL A O 1
ATOM 839 N N . ILE A 1 106 ? -10.807 -4.416 -10.139 1.00 90.88 106 ILE A N 1
ATOM 840 C CA . ILE A 1 106 ? -11.070 -4.323 -8.704 1.00 90.88 106 ILE A CA 1
ATOM 841 C C . ILE A 1 106 ? -11.222 -2.850 -8.345 1.00 90.88 106 ILE A C 1
ATOM 843 O O . ILE A 1 106 ? -10.296 -2.064 -8.537 1.00 90.88 106 ILE A O 1
ATOM 847 N N . VAL A 1 107 ? -12.380 -2.503 -7.799 1.00 91.12 107 VAL A N 1
ATOM 848 C CA . VAL A 1 107 ? -12.680 -1.182 -7.258 1.00 91.12 107 VAL A CA 1
ATOM 849 C C . VAL A 1 107 ? -12.702 -1.292 -5.743 1.00 91.12 107 VAL A C 1
ATOM 851 O O . VAL A 1 107 ? -13.354 -2.187 -5.216 1.00 91.12 107 VAL A O 1
ATOM 854 N N . ARG A 1 108 ? -12.006 -0.414 -5.022 1.00 91.19 108 ARG A N 1
ATOM 855 C CA . ARG A 1 108 ? -12.100 -0.374 -3.554 1.00 91.19 108 ARG A CA 1
ATOM 856 C C . ARG A 1 108 ? -11.836 1.015 -2.994 1.00 91.19 108 ARG A C 1
ATOM 858 O O . ARG A 1 108 ? -11.156 1.831 -3.617 1.00 91.19 108 ARG A O 1
ATOM 865 N N . LYS A 1 109 ? -12.373 1.274 -1.802 1.00 90.19 109 LYS A N 1
ATOM 866 C CA . LYS A 1 109 ? -12.099 2.499 -1.045 1.00 90.19 109 LYS A CA 1
ATOM 867 C C . LYS A 1 109 ? -10.743 2.416 -0.364 1.00 90.19 109 LYS A C 1
ATOM 869 O O . LYS A 1 109 ? -10.383 1.381 0.191 1.00 90.19 109 LYS A O 1
ATOM 874 N N . VAL A 1 110 ? -10.038 3.534 -0.341 1.00 91.12 110 VAL A N 1
ATOM 875 C CA . VAL A 1 110 ? -8.808 3.716 0.422 1.00 91.12 110 VAL A CA 1
ATOM 876 C C . VAL A 1 110 ? -8.861 5.003 1.216 1.00 91.12 110 VAL A C 1
ATOM 878 O O . VAL A 1 110 ? -9.491 5.980 0.808 1.00 91.12 110 VAL A O 1
ATOM 881 N N . ILE A 1 111 ? -8.195 4.982 2.366 1.00 92.25 111 ILE A N 1
ATOM 882 C CA . ILE A 1 111 ? -7.985 6.174 3.178 1.00 92.25 111 ILE A CA 1
ATOM 883 C C . ILE A 1 111 ? -6.502 6.311 3.458 1.00 92.25 111 ILE A C 1
ATOM 885 O O . ILE A 1 111 ? -5.919 5.434 4.095 1.00 92.25 111 ILE A O 1
ATOM 889 N N . ASP A 1 112 ? -5.925 7.418 2.997 1.00 91.06 112 ASP A N 1
ATOM 890 C CA . ASP A 1 112 ? -4.519 7.756 3.188 1.00 91.06 112 ASP A CA 1
ATOM 891 C C . ASP A 1 112 ? -4.356 8.832 4.268 1.00 91.06 112 ASP A C 1
ATOM 893 O O . ASP A 1 112 ? -5.078 9.829 4.310 1.00 91.06 112 ASP A O 1
ATOM 897 N N . SER A 1 113 ? -3.371 8.639 5.140 1.00 91.31 113 SER A N 1
ATOM 898 C CA . SER A 1 113 ? -2.975 9.604 6.163 1.00 91.31 113 SER A CA 1
ATOM 899 C C . SER A 1 113 ? -1.462 9.597 6.354 1.00 91.31 113 SER A C 1
ATOM 901 O O . SER A 1 113 ? -0.782 8.612 6.067 1.00 91.31 113 SER A O 1
ATOM 903 N N . ILE A 1 114 ? -0.917 10.710 6.838 1.00 91.44 114 ILE A N 1
ATOM 904 C CA . ILE A 1 114 ? 0.505 10.859 7.141 1.00 91.44 114 ILE A CA 1
ATOM 905 C C . ILE A 1 114 ? 0.638 11.165 8.627 1.00 91.44 114 ILE A C 1
ATOM 907 O O . ILE A 1 114 ? 0.025 12.104 9.131 1.00 91.44 114 ILE A O 1
ATOM 911 N N . ALA A 1 115 ? 1.484 10.404 9.312 1.00 91.00 115 ALA A N 1
ATOM 912 C CA . ALA A 1 115 ? 1.832 10.643 10.703 1.00 91.00 115 ALA A CA 1
ATOM 913 C C . ALA A 1 115 ? 3.347 10.709 10.877 1.00 91.00 115 ALA A C 1
ATOM 915 O O . ALA A 1 115 ? 4.115 10.125 10.111 1.00 91.00 115 ALA A O 1
ATOM 916 N N . TYR A 1 116 ? 3.774 11.404 11.925 1.00 91.44 116 TYR A N 1
ATOM 917 C CA . TYR A 1 116 ? 5.171 11.489 12.316 1.00 91.44 116 TYR A CA 1
ATOM 918 C C . TYR A 1 116 ? 5.337 10.915 13.720 1.00 91.44 116 TYR A C 1
ATOM 920 O O . TYR A 1 116 ? 4.662 11.355 14.649 1.00 91.44 116 TYR A O 1
ATOM 928 N N . SER A 1 117 ? 6.209 9.920 13.885 1.00 89.81 117 SER A N 1
ATOM 929 C CA . SER A 1 117 ? 6.524 9.379 15.209 1.00 89.81 117 SER A CA 1
ATOM 930 C C . SER A 1 117 ? 7.867 8.661 15.236 1.00 89.81 117 SER A C 1
ATOM 932 O O . SER A 1 117 ? 8.192 7.853 14.361 1.00 89.81 117 SER A O 1
ATOM 934 N N . HIS A 1 118 ? 8.609 8.902 16.315 1.00 89.31 118 HIS A N 1
ATOM 935 C CA . HIS A 1 118 ? 9.811 8.151 16.667 1.00 89.31 118 HIS A CA 1
ATOM 936 C C . HIS A 1 118 ? 9.487 6.788 17.304 1.00 89.31 118 HIS A C 1
ATOM 938 O O . HIS A 1 118 ? 10.322 5.891 17.281 1.00 89.31 118 HIS A O 1
ATOM 944 N N . LEU A 1 119 ? 8.269 6.616 17.829 1.00 91.06 119 LEU A N 1
ATOM 945 C CA . LEU A 1 119 ? 7.796 5.418 18.534 1.00 91.06 119 LEU A CA 1
ATOM 946 C C . LEU A 1 119 ? 6.559 4.835 17.838 1.00 91.06 119 LEU A C 1
ATOM 948 O O . LEU A 1 119 ? 5.536 4.555 18.461 1.00 91.06 119 LEU A O 1
ATOM 952 N N . MET A 1 120 ? 6.631 4.691 16.511 1.00 90.94 120 MET A N 1
ATOM 953 C CA . MET A 1 120 ? 5.464 4.323 15.704 1.00 90.94 120 MET A CA 1
ATOM 954 C C . MET A 1 120 ? 4.852 2.980 16.112 1.00 90.94 120 MET A C 1
ATOM 956 O O . MET A 1 120 ? 3.637 2.849 16.191 1.00 90.94 120 MET A O 1
ATOM 960 N N . MET A 1 121 ? 5.684 1.991 16.433 1.00 91.19 121 MET A N 1
ATOM 961 C CA . MET A 1 121 ? 5.192 0.669 16.822 1.00 91.19 121 MET A CA 1
ATOM 962 C C . MET A 1 121 ? 4.383 0.703 18.123 1.00 91.19 121 MET A C 1
ATOM 964 O O . MET A 1 121 ? 3.389 -0.011 18.236 1.00 91.19 121 MET A O 1
ATOM 968 N N . ASP A 1 122 ? 4.768 1.538 19.088 1.00 92.38 122 ASP A N 1
ATOM 969 C CA . ASP A 1 122 ? 4.035 1.675 20.350 1.00 92.38 122 ASP A CA 1
ATOM 970 C C . ASP A 1 122 ? 2.741 2.464 20.155 1.00 92.38 122 ASP A C 1
ATOM 972 O O . ASP A 1 122 ? 1.702 2.098 20.707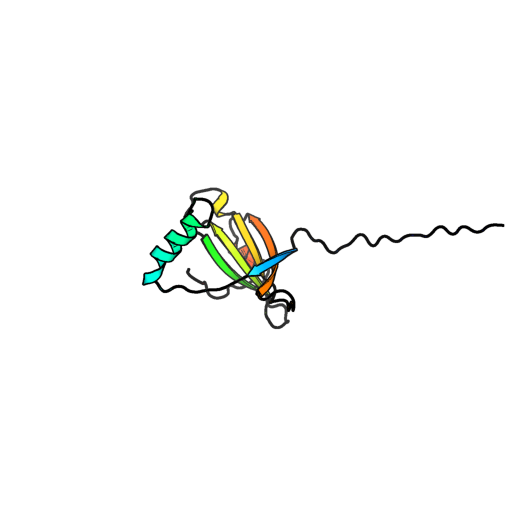 1.00 92.38 122 ASP A O 1
ATOM 976 N N . PHE A 1 123 ? 2.772 3.490 19.299 1.00 92.06 123 PHE A N 1
ATOM 977 C CA . PHE A 1 123 ? 1.573 4.215 18.883 1.00 92.06 123 PHE A CA 1
ATOM 978 C C . PHE A 1 123 ? 0.538 3.270 18.254 1.00 92.06 123 PHE A C 1
ATOM 980 O O . PHE A 1 123 ? -0.608 3.228 18.692 1.00 92.06 123 PHE A O 1
ATOM 987 N N . VAL A 1 124 ? 0.956 2.445 17.293 1.00 92.44 124 VAL A N 1
ATOM 988 C CA . VAL A 1 124 ? 0.097 1.476 16.594 1.00 92.44 124 VAL A CA 1
ATOM 989 C C . VAL A 1 124 ? -0.487 0.444 17.560 1.00 92.44 124 VAL A C 1
ATOM 991 O O . VAL A 1 124 ? -1.694 0.219 17.558 1.00 92.44 124 VAL A O 1
ATOM 994 N N . LYS A 1 125 ? 0.328 -0.116 18.463 1.00 90.62 125 LYS A N 1
ATOM 995 C CA . LYS A 1 125 ? -0.165 -1.024 19.515 1.00 90.62 125 LYS A CA 1
ATOM 996 C C . LYS A 1 125 ? -1.192 -0.355 20.428 1.00 90.62 125 LYS A C 1
ATOM 998 O O . LYS A 1 125 ? -2.166 -0.993 20.813 1.00 90.62 125 LYS A O 1
ATOM 1003 N N . THR A 1 126 ? -0.998 0.924 20.757 1.00 92.62 126 THR A N 1
ATOM 1004 C CA . THR A 1 126 ? -1.938 1.700 21.587 1.00 92.62 126 THR A CA 1
ATOM 1005 C C . THR A 1 126 ? -3.284 1.903 20.886 1.00 92.62 126 THR A C 1
ATOM 1007 O O . THR A 1 126 ? -4.314 1.960 21.550 1.00 92.62 126 THR A O 1
ATOM 1010 N N . LEU A 1 127 ? -3.301 1.929 19.548 1.00 90.94 127 LEU A N 1
ATOM 1011 C CA . LEU A 1 127 ? -4.533 1.913 18.748 1.00 90.94 127 LEU A CA 1
ATOM 1012 C C . LEU A 1 127 ? -5.226 0.537 18.710 1.00 90.94 127 LEU A C 1
ATOM 1014 O O . LEU A 1 127 ? -6.287 0.411 18.105 1.00 90.94 127 LEU A O 1
ATOM 1018 N N . GLY A 1 128 ? -4.644 -0.495 19.329 1.00 90.56 128 GLY A N 1
ATOM 1019 C CA . GLY A 1 128 ? -5.161 -1.866 19.296 1.00 90.56 128 GLY A CA 1
ATOM 1020 C C . GLY A 1 128 ? -4.811 -2.633 18.018 1.00 90.56 128 GLY A C 1
ATOM 1021 O O . GLY A 1 128 ? -5.333 -3.724 17.796 1.00 90.56 128 GLY A O 1
ATOM 1022 N N . LEU A 1 129 ? -3.925 -2.082 17.186 1.00 90.69 129 LEU A N 1
ATOM 1023 C CA . LEU A 1 129 ? -3.457 -2.723 15.964 1.00 90.69 129 LEU A CA 1
ATOM 1024 C C . LEU A 1 129 ? -2.376 -3.758 16.287 1.00 90.69 129 LEU A C 1
ATOM 1026 O O . LEU A 1 129 ? -1.432 -3.486 17.035 1.00 90.69 129 LEU A O 1
ATOM 1030 N N . PHE A 1 130 ? -2.483 -4.937 15.683 1.00 88.06 130 PHE A N 1
ATOM 1031 C CA . PHE A 1 130 ? -1.480 -5.997 15.788 1.00 88.06 130 PHE A CA 1
ATOM 1032 C C . PHE A 1 130 ? -0.907 -6.316 14.410 1.00 88.06 130 PHE A C 1
ATOM 1034 O O . PHE A 1 130 ? -1.586 -6.171 13.398 1.00 88.06 130 PHE A O 1
ATOM 1041 N N . ILE A 1 131 ? 0.369 -6.699 14.373 1.00 85.19 131 ILE A N 1
ATOM 1042 C CA . ILE A 1 131 ? 1.068 -6.983 13.119 1.00 85.19 131 ILE A CA 1
ATOM 1043 C C . ILE A 1 131 ? 0.496 -8.252 12.480 1.00 85.19 131 ILE A C 1
ATOM 1045 O O . ILE A 1 131 ? 0.431 -9.305 13.118 1.00 85.19 131 ILE A O 1
ATOM 1049 N N . GLU A 1 132 ? 0.091 -8.142 11.221 1.00 73.75 132 GLU A N 1
ATOM 1050 C CA . GLU A 1 132 ? -0.075 -9.295 10.346 1.00 73.75 132 GLU A CA 1
ATOM 1051 C C . GLU A 1 132 ? 1.303 -9.614 9.777 1.00 73.75 132 GLU A C 1
ATOM 1053 O O . GLU A 1 132 ? 2.055 -8.695 9.457 1.00 73.75 132 GLU A O 1
ATOM 1058 N N . SER A 1 133 ? 1.671 -10.896 9.741 1.00 56.97 133 SER A N 1
ATOM 1059 C CA . SER A 1 133 ? 3.009 -11.386 9.380 1.00 56.97 133 SER A CA 1
ATOM 1060 C C . SER A 1 133 ? 3.736 -10.496 8.352 1.00 56.97 133 SER A C 1
ATOM 1062 O O . SER A 1 133 ? 3.155 -10.186 7.312 1.00 56.97 133 SER A O 1
ATOM 1064 N N . PRO A 1 134 ? 4.991 -10.078 8.609 1.00 54.12 134 PRO A N 1
ATOM 1065 C CA . PRO A 1 134 ? 5.686 -9.142 7.733 1.00 54.12 134 PRO A CA 1
ATOM 1066 C C . PRO A 1 134 ? 5.847 -9.734 6.328 1.00 54.12 134 PRO A C 1
ATOM 1068 O O . PRO A 1 134 ? 6.474 -10.780 6.155 1.00 54.12 134 PRO A O 1
ATOM 1071 N N . ASN A 1 135 ? 5.292 -9.052 5.324 1.00 45.97 135 ASN A N 1
ATOM 1072 C CA . ASN A 1 135 ? 5.607 -9.314 3.926 1.00 45.97 135 ASN A CA 1
ATOM 1073 C C . ASN A 1 135 ? 6.954 -8.649 3.636 1.00 45.97 135 ASN A C 1
ATOM 1075 O O . ASN A 1 135 ? 7.027 -7.434 3.471 1.00 45.97 135 ASN A O 1
ATOM 1079 N N . PHE A 1 136 ? 8.027 -9.435 3.619 1.00 37.94 136 PHE A N 1
ATOM 1080 C CA . PHE A 1 136 ? 9.290 -8.986 3.043 1.00 37.94 136 PHE A CA 1
ATOM 1081 C C . PHE A 1 136 ? 9.126 -9.030 1.519 1.00 37.94 136 PHE A C 1
ATOM 1083 O O . PHE A 1 136 ? 9.015 -10.119 0.955 1.00 37.94 136 PHE A O 1
ATOM 1090 N N . ILE A 1 137 ? 9.023 -7.858 0.886 1.00 41.41 137 ILE A N 1
ATOM 1091 C CA . ILE A 1 137 ? 9.164 -7.690 -0.568 1.00 41.41 137 ILE A CA 1
ATOM 1092 C C . ILE A 1 137 ? 10.614 -7.310 -0.843 1.00 41.41 137 ILE A C 1
ATOM 1094 O O . ILE A 1 137 ? 11.118 -6.424 -0.113 1.00 41.41 137 ILE A O 1
#

Mean predicted aligned error: 11.68 Å

pLDDT: mean 78.32, std 18.39, range [32.94, 97.69]

Foldseek 3Di:
DDDDDDDPPPPPPPPPCPVQKDKDWDDDDDDDPVCVVVVVVVCCVVPPHDDDDFAKFKWWWFAPPVDPPTWIKIKMAGPPDPDQRRQKIKIKTWADFDDDPVHPTTMTIMGIDIDGDPPVVVVCVVVVIDTDPGDDD

Solvent-accessible surface area (backbone atoms only — not comparable to full-atom values): 8712 Å² total; per-residue (Å²): 139,81,90,76,91,80,74,88,77,78,72,74,69,78,87,78,73,59,92,46,67,44,80,48,81,49,84,87,86,87,78,58,77,90,50,44,68,60,49,53,56,50,46,56,74,73,44,79,88,72,90,77,92,78,54,68,48,58,40,44,26,34,31,85,75,88,49,92,75,58,50,45,36,36,40,36,29,58,46,97,54,99,50,88,56,56,34,36,34,39,40,35,41,61,51,70,78,51,93,50,98,87,48,100,52,49,31,26,46,33,35,67,47,80,50,76,44,94,56,50,69,61,53,42,44,73,73,58,37,43,80,44,82,77,64,87,127

Sequence (137 aa):
MDRSDDDAEGGQAALTSMPYQCQELILYGSVFADNLPDLERRLTGLCDPGSTEFHEHDLSFSLRTGTDPDVTIRLRRRFNVDSFTSHQWQFRYIGGPEPDQKCPVIVRKVIDSIAYSHLMMDFVKTLGLFIESPNFI